Protein AF-A0A1J5RLC5-F1 (afdb_monomer)

Foldseek 3Di:
DLLVVLLPDDLVVLVVLCVPPVCCPPPNNVSSVVNNVVVVVVVDPPDDDDDPPDD

Secondary structure (DSSP, 8-state):
-HHHHHHTS-HHHHHHHHH-GGGTTSHHHHHHHHHHHHHHHHHS-S---------

Sequence (55 aa):
MLKEWVRNLPLEQLRRIVADTSACHHAVWRLAYTELDRRRLEDVPLGGLRIKMVS

Structure (mmCIF, N/CA/C/O backbone):
data_AF-A0A1J5RLC5-F1
#
_entry.id   AF-A0A1J5RLC5-F1
#
loop_
_atom_site.group_PDB
_atom_site.id
_atom_site.type_symbol
_atom_site.label_atom_id
_atom_site.label_alt_id
_atom_site.label_comp_id
_atom_site.label_asym_id
_atom_site.label_entity_id
_atom_site.label_seq_id
_atom_site.pdbx_PDB_ins_code
_atom_site.Cartn_x
_atom_site.Cartn_y
_atom_site.Cartn_z
_atom_site.occupancy
_atom_site.B_iso_or_equiv
_atom_site.auth_seq_id
_atom_site.auth_comp_id
_atom_site.auth_asym_id
_atom_site.auth_atom_id
_atom_site.pdbx_PDB_model_num
ATOM 1 N N . MET A 1 1 ? 3.081 10.956 7.232 1.00 80.50 1 MET A N 1
ATOM 2 C CA . MET A 1 1 ? 2.728 11.468 5.886 1.00 80.50 1 MET A CA 1
ATOM 3 C C . MET A 1 1 ? 2.444 10.377 4.849 1.00 80.50 1 MET A C 1
ATOM 5 O O . MET A 1 1 ? 1.272 10.121 4.626 1.00 80.50 1 MET A O 1
ATOM 9 N N . LEU A 1 2 ? 3.423 9.689 4.232 1.00 84.19 2 LEU A N 1
ATOM 10 C CA . LEU A 1 2 ? 3.118 8.764 3.110 1.00 84.19 2 LEU A CA 1
ATOM 11 C C . LEU A 1 2 ? 2.237 7.561 3.506 1.00 84.19 2 LEU A C 1
ATOM 13 O O . LEU A 1 2 ? 1.304 7.215 2.792 1.00 84.19 2 LEU A O 1
ATOM 17 N N . LYS A 1 3 ? 2.498 6.947 4.667 1.00 83.12 3 LYS A N 1
ATOM 18 C CA . LYS A 1 3 ? 1.698 5.815 5.176 1.00 83.12 3 LYS A CA 1
ATOM 19 C C . LYS A 1 3 ? 0.240 6.197 5.442 1.00 83.12 3 LYS A C 1
ATOM 21 O O . LYS A 1 3 ? -0.660 5.424 5.145 1.00 83.12 3 LYS A O 1
ATOM 26 N N . GLU A 1 4 ? 0.018 7.382 6.001 1.00 88.06 4 GLU A N 1
ATOM 27 C CA . GLU A 1 4 ? -1.321 7.897 6.312 1.00 88.06 4 GLU A CA 1
ATOM 28 C C . GLU A 1 4 ? -2.085 8.244 5.039 1.00 88.06 4 GLU A C 1
ATOM 30 O O . GLU A 1 4 ? -3.263 7.928 4.926 1.00 88.06 4 GLU A O 1
ATOM 35 N N . TRP A 1 5 ? -1.393 8.808 4.048 1.00 89.81 5 TRP A N 1
ATOM 36 C CA . TRP A 1 5 ? -1.977 9.045 2.735 1.00 89.81 5 TRP A CA 1
ATOM 37 C C . TRP A 1 5 ? -2.464 7.739 2.094 1.00 89.81 5 TRP A C 1
ATOM 39 O O . TRP A 1 5 ? -3.624 7.659 1.706 1.00 89.81 5 TRP A O 1
ATOM 49 N N . VAL A 1 6 ? -1.633 6.686 2.077 1.00 87.62 6 VAL A N 1
ATOM 50 C CA . VAL A 1 6 ? -2.026 5.365 1.548 1.00 87.62 6 VAL A CA 1
ATOM 51 C C . VAL A 1 6 ? -3.207 4.768 2.324 1.00 87.62 6 VAL A C 1
ATOM 53 O O . VAL A 1 6 ? -4.123 4.223 1.714 1.00 87.62 6 VAL A O 1
ATOM 56 N N . ARG A 1 7 ? -3.236 4.912 3.656 1.00 87.75 7 ARG A N 1
ATOM 57 C CA . ARG A 1 7 ? -4.360 4.461 4.498 1.00 87.75 7 ARG A CA 1
ATOM 58 C C . ARG A 1 7 ? -5.674 5.172 4.199 1.00 87.75 7 ARG A C 1
ATOM 60 O O . ARG A 1 7 ? -6.721 4.574 4.406 1.00 87.75 7 ARG A O 1
ATOM 67 N N . ASN A 1 8 ? -5.632 6.403 3.704 1.00 91.31 8 ASN A N 1
ATOM 68 C CA . ASN A 1 8 ? -6.830 7.160 3.342 1.00 91.31 8 ASN A CA 1
ATOM 69 C C . ASN A 1 8 ? -7.282 6.917 1.895 1.00 91.31 8 ASN A C 1
ATOM 71 O O . ASN A 1 8 ? -8.333 7.412 1.496 1.00 91.31 8 ASN A O 1
ATOM 75 N N . LEU A 1 9 ? -6.527 6.150 1.099 1.00 88.31 9 LEU A N 1
ATOM 76 C CA . LEU A 1 9 ? -6.932 5.840 -0.268 1.00 88.31 9 LEU A CA 1
ATOM 77 C C . LEU A 1 9 ? -8.130 4.879 -0.306 1.00 88.31 9 LEU A C 1
ATOM 79 O O . LEU A 1 9 ? -8.224 3.952 0.513 1.00 88.31 9 LEU A O 1
ATOM 83 N N . PRO A 1 10 ? -9.027 5.034 -1.293 1.00 90.56 10 PRO A N 1
ATOM 84 C CA . PRO A 1 10 ? -10.091 4.073 -1.537 1.00 90.56 10 PRO A CA 1
ATOM 85 C C . PRO A 1 10 ? -9.525 2.736 -2.041 1.00 90.56 10 PRO A C 1
ATOM 87 O O . PRO A 1 10 ? -8.481 2.676 -2.696 1.00 90.56 10 PRO A O 1
ATOM 90 N N . LEU A 1 11 ? -10.247 1.647 -1.755 1.00 87.81 11 LEU A N 1
ATOM 91 C CA . LEU A 1 11 ? -9.858 0.276 -2.119 1.00 87.81 11 LEU A CA 1
ATOM 92 C C . LEU A 1 11 ? -9.582 0.111 -3.619 1.00 87.81 11 LEU A C 1
ATOM 94 O O . LEU A 1 11 ? -8.619 -0.554 -3.994 1.00 87.81 11 LEU A O 1
ATOM 98 N N . GLU A 1 12 ? -10.387 0.734 -4.479 1.00 89.75 12 GLU A N 1
ATOM 99 C CA . GLU A 1 12 ? -10.183 0.684 -5.932 1.00 89.75 12 GLU A CA 1
ATOM 100 C C . GLU A 1 12 ? -8.844 1.289 -6.358 1.00 89.75 12 GLU A C 1
ATOM 102 O O . GLU A 1 12 ? -8.167 0.755 -7.235 1.00 89.75 12 GLU A O 1
ATOM 107 N N . GLN A 1 13 ? -8.424 2.375 -5.712 1.00 89.00 13 GLN A N 1
ATOM 108 C CA . GLN A 1 13 ? -7.167 3.039 -6.036 1.00 89.00 13 GLN A CA 1
ATOM 109 C C . GLN A 1 13 ? -5.968 2.237 -5.520 1.00 89.00 13 GLN A C 1
ATOM 111 O O . GLN A 1 13 ? -4.980 2.101 -6.237 1.00 89.00 13 GLN A O 1
ATOM 116 N N . LEU A 1 14 ? -6.083 1.618 -4.339 1.00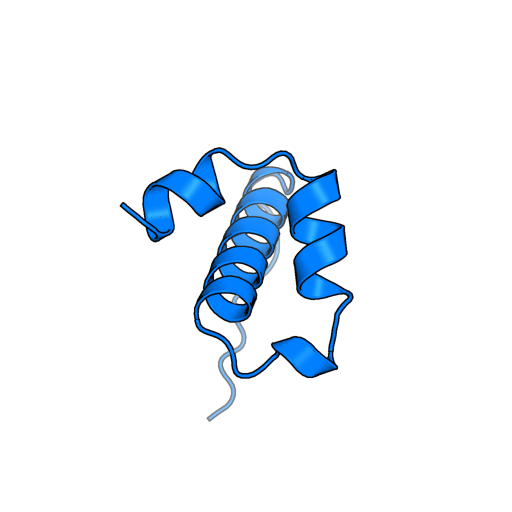 88.38 14 LEU A N 1
ATOM 117 C CA . LEU A 1 14 ? -5.093 0.653 -3.848 1.00 88.38 14 LEU A CA 1
ATOM 118 C C . LEU A 1 14 ? -4.942 -0.536 -4.810 1.00 88.38 14 LEU A C 1
ATOM 120 O O . LEU A 1 14 ? -3.820 -0.906 -5.144 1.00 88.38 14 LEU A O 1
ATOM 124 N N . ARG A 1 15 ? -6.056 -1.082 -5.323 1.00 88.75 15 ARG A N 1
ATOM 125 C CA . ARG A 1 15 ? -6.042 -2.161 -6.328 1.00 88.75 15 ARG A CA 1
ATOM 126 C C . ARG A 1 15 ? -5.319 -1.744 -7.604 1.00 88.75 15 ARG A C 1
ATOM 128 O O . ARG A 1 15 ? -4.514 -2.517 -8.106 1.00 88.75 15 ARG A O 1
ATOM 135 N N . ARG A 1 16 ? -5.564 -0.528 -8.103 1.00 89.50 16 ARG A N 1
ATOM 136 C CA . ARG A 1 16 ? -4.880 0.001 -9.297 1.00 89.50 16 ARG A CA 1
ATOM 137 C C . ARG A 1 16 ? -3.374 0.153 -9.085 1.00 89.50 16 ARG A C 1
ATOM 139 O O . ARG A 1 16 ? -2.614 -0.235 -9.960 1.00 89.50 16 ARG A O 1
ATOM 146 N N . ILE A 1 17 ? -2.949 0.665 -7.928 1.00 87.00 17 ILE A N 1
ATOM 147 C CA . ILE A 1 17 ? -1.522 0.812 -7.595 1.00 87.00 17 ILE A CA 1
ATOM 148 C C . ILE A 1 17 ? -0.843 -0.559 -7.524 1.00 87.00 17 ILE A C 1
ATOM 150 O O . ILE A 1 17 ? 0.237 -0.734 -8.073 1.00 87.00 17 ILE A O 1
ATOM 154 N N . VAL A 1 18 ? -1.476 -1.533 -6.866 1.00 87.62 18 VAL A N 1
ATOM 155 C CA . VAL A 1 18 ? -0.919 -2.886 -6.717 1.00 87.62 18 VAL A CA 1
ATOM 156 C C . VAL A 1 18 ? -0.905 -3.652 -8.046 1.00 87.62 18 VAL A C 1
ATOM 158 O O . VAL A 1 18 ? 0.008 -4.441 -8.279 1.00 87.62 18 VAL A O 1
ATOM 161 N N . ALA A 1 19 ? -1.876 -3.403 -8.931 1.00 88.38 19 ALA A N 1
ATOM 162 C CA . ALA A 1 19 ? -1.937 -4.009 -10.262 1.00 88.38 19 ALA A CA 1
ATOM 163 C C . ALA A 1 19 ? -0.799 -3.554 -11.193 1.00 88.38 19 ALA A C 1
ATOM 165 O O . ALA A 1 19 ? -0.484 -4.259 -12.150 1.00 88.38 19 ALA A O 1
ATOM 166 N N . ASP A 1 20 ? -0.162 -2.414 -10.913 1.00 87.19 20 ASP A N 1
ATOM 167 C CA . ASP A 1 20 ? 1.033 -1.984 -11.632 1.00 87.19 20 ASP A CA 1
ATOM 168 C C . ASP A 1 20 ? 2.271 -2.728 -11.106 1.00 87.19 20 ASP A C 1
ATOM 170 O O . ASP A 1 20 ? 2.925 -2.331 -10.138 1.00 87.19 20 ASP A O 1
ATOM 174 N N . THR A 1 21 ? 2.602 -3.840 -11.762 1.00 75.25 21 THR A N 1
ATOM 175 C CA . THR A 1 21 ? 3.773 -4.663 -11.438 1.00 75.25 21 THR A CA 1
ATOM 176 C C . THR A 1 21 ? 5.097 -3.967 -11.736 1.00 75.25 21 THR A C 1
ATOM 178 O O . THR A 1 21 ? 6.108 -4.324 -11.135 1.00 75.25 21 THR A O 1
ATOM 181 N N . SER A 1 22 ? 5.118 -2.954 -12.605 1.00 80.12 22 SER A N 1
ATOM 182 C CA . SER A 1 22 ? 6.328 -2.164 -12.871 1.00 80.12 22 SER A CA 1
ATOM 183 C C . SER A 1 22 ? 6.690 -1.291 -11.668 1.00 80.12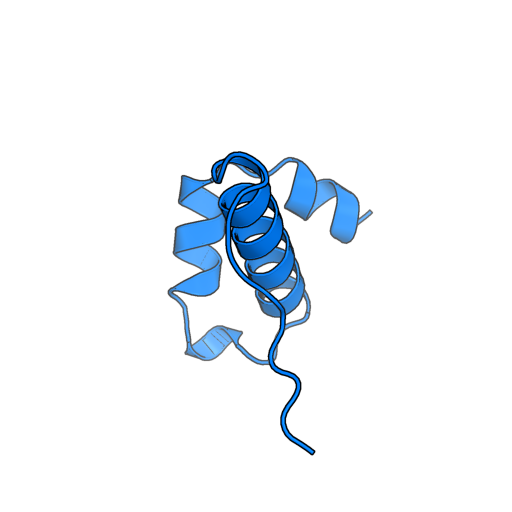 22 SER A C 1
ATOM 185 O O . SER A 1 22 ? 7.861 -1.005 -11.425 1.00 80.12 22 SER A O 1
ATOM 187 N N . ALA A 1 23 ? 5.694 -0.927 -10.856 1.00 78.19 23 ALA A N 1
ATOM 188 C CA . ALA A 1 23 ? 5.874 -0.169 -9.629 1.00 78.19 23 ALA A CA 1
ATOM 189 C C . ALA A 1 23 ? 6.212 -1.038 -8.399 1.00 78.19 23 ALA A C 1
ATOM 191 O O . ALA A 1 23 ? 6.369 -0.485 -7.309 1.00 78.19 23 ALA A O 1
ATOM 192 N N . CYS A 1 24 ? 6.368 -2.364 -8.526 1.00 75.25 24 CYS A N 1
ATOM 193 C CA . CYS A 1 24 ? 6.464 -3.275 -7.373 1.00 75.25 24 CYS A CA 1
ATOM 194 C C . CYS A 1 24 ? 7.630 -2.987 -6.405 1.00 75.25 24 CYS A C 1
ATOM 196 O O . CYS A 1 24 ? 7.529 -3.230 -5.200 1.00 75.25 24 CYS A O 1
ATOM 198 N N . HIS A 1 25 ? 8.717 -2.387 -6.895 1.00 79.62 25 HIS A N 1
ATOM 199 C CA . HIS A 1 25 ? 9.867 -1.995 -6.075 1.00 79.62 25 HIS A CA 1
ATOM 200 C C . HIS A 1 25 ? 9.673 -0.655 -5.338 1.00 79.62 25 HIS A C 1
ATOM 202 O O . HIS A 1 25 ? 10.419 -0.335 -4.404 1.00 79.62 25 HIS A O 1
ATOM 208 N N . HIS A 1 26 ? 8.654 0.131 -5.699 1.00 85.75 26 HIS A N 1
ATOM 209 C CA . HIS A 1 26 ? 8.405 1.435 -5.096 1.00 85.75 26 HIS A CA 1
ATOM 210 C C . HIS A 1 26 ? 7.821 1.314 -3.684 1.00 85.75 26 HIS A C 1
ATOM 212 O O . HIS A 1 26 ? 7.009 0.444 -3.365 1.00 85.75 26 HIS A O 1
ATOM 218 N N . ALA A 1 27 ? 8.209 2.248 -2.812 1.00 85.94 27 ALA A N 1
ATOM 219 C CA . ALA A 1 27 ? 7.698 2.317 -1.443 1.00 85.94 27 ALA A CA 1
ATOM 220 C C . ALA A 1 27 ? 6.166 2.473 -1.396 1.00 85.94 27 ALA A C 1
ATOM 222 O O . ALA A 1 27 ? 5.521 1.904 -0.521 1.00 85.94 27 ALA A O 1
ATOM 223 N N . VAL A 1 28 ? 5.583 3.194 -2.362 1.00 86.38 28 VAL A N 1
ATOM 224 C CA . VAL A 1 28 ? 4.127 3.375 -2.485 1.00 86.38 28 VAL A CA 1
ATOM 225 C C . VAL A 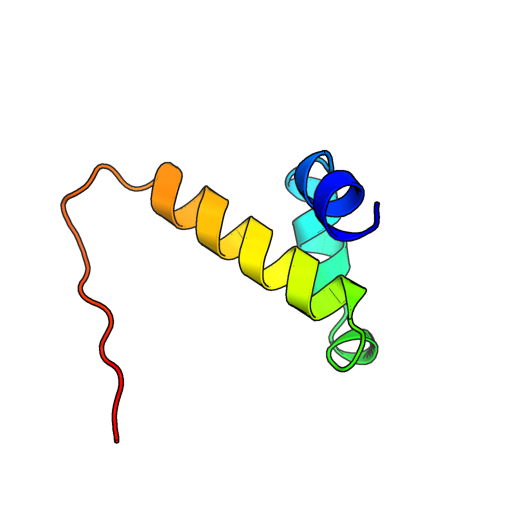1 28 ? 3.425 2.051 -2.777 1.00 86.38 28 VAL A C 1
ATOM 227 O O . VAL A 1 28 ? 2.420 1.757 -2.138 1.00 86.38 28 VAL A O 1
ATOM 230 N N . TRP A 1 29 ? 3.978 1.227 -3.672 1.00 91.19 29 TRP A N 1
ATOM 231 C CA . TRP A 1 29 ? 3.409 -0.078 -4.009 1.00 91.19 29 TRP A CA 1
ATOM 232 C C . TRP A 1 29 ? 3.412 -1.013 -2.803 1.00 91.19 29 TRP A C 1
ATOM 234 O O . TRP A 1 29 ? 2.377 -1.577 -2.463 1.00 91.19 29 TRP A O 1
ATOM 244 N N . ARG A 1 30 ? 4.539 -1.099 -2.081 1.00 88.31 30 ARG A N 1
ATOM 245 C CA . ARG A 1 30 ? 4.635 -1.920 -0.861 1.00 88.31 30 ARG A CA 1
ATOM 246 C C . ARG A 1 30 ? 3.626 -1.490 0.199 1.00 88.31 30 ARG A C 1
ATOM 248 O O . ARG A 1 30 ? 2.965 -2.335 0.789 1.00 88.31 30 ARG A O 1
ATOM 255 N N . LEU A 1 31 ? 3.477 -0.183 0.415 1.00 90.75 31 LEU A N 1
ATOM 256 C CA . LEU A 1 31 ? 2.492 0.344 1.361 1.00 90.75 31 LEU A CA 1
ATOM 257 C C . LEU A 1 31 ? 1.055 0.065 0.910 1.00 90.75 31 LEU A C 1
ATOM 259 O O . LEU A 1 31 ? 0.232 -0.308 1.742 1.00 90.75 31 LEU A O 1
ATOM 263 N N . ALA A 1 32 ? 0.756 0.223 -0.381 1.00 89.75 32 ALA A N 1
ATOM 264 C CA . ALA A 1 32 ? -0.567 -0.052 -0.928 1.00 89.75 32 ALA A CA 1
ATOM 265 C C . ALA A 1 32 ? -0.919 -1.543 -0.836 1.00 89.75 32 ALA A C 1
ATOM 267 O O . ALA A 1 32 ? -2.038 -1.878 -0.457 1.00 89.75 32 ALA A O 1
ATOM 268 N N . TYR A 1 33 ? 0.048 -2.424 -1.101 1.00 87.75 33 TYR A N 1
ATOM 269 C CA . TYR A 1 33 ? -0.089 -3.869 -0.942 1.00 87.75 33 TYR A CA 1
ATOM 270 C C . TYR A 1 33 ? -0.3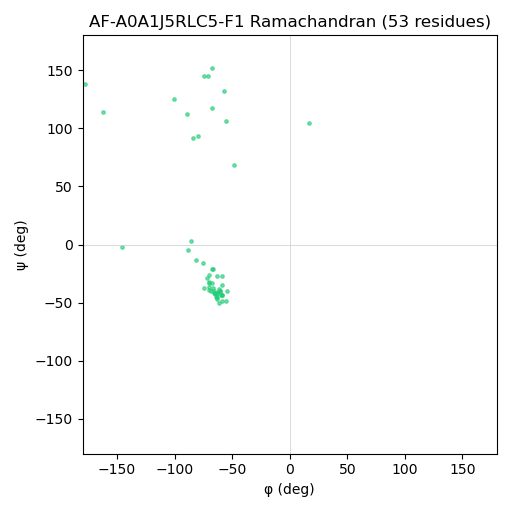77 -4.248 0.513 1.00 87.75 33 TYR A C 1
ATOM 272 O O . TYR A 1 33 ? -1.358 -4.935 0.782 1.00 87.75 33 TYR A O 1
ATOM 280 N N . THR A 1 34 ? 0.419 -3.747 1.464 1.00 90.12 34 THR A N 1
ATOM 281 C CA . THR A 1 34 ? 0.202 -4.003 2.897 1.00 90.12 34 THR A CA 1
ATOM 282 C C . THR A 1 34 ? -1.155 -3.490 3.378 1.00 90.12 34 THR A C 1
ATOM 284 O O . THR A 1 34 ? -1.818 -4.161 4.160 1.00 90.12 34 THR A O 1
ATOM 287 N N . GLU A 1 35 ? -1.592 -2.315 2.924 1.00 89.75 35 GLU A N 1
ATOM 288 C CA . GLU A 1 35 ? -2.892 -1.763 3.316 1.00 89.75 35 GLU A CA 1
ATOM 289 C C . GLU A 1 35 ? -4.062 -2.546 2.703 1.00 89.75 35 GLU A C 1
ATOM 291 O O . GLU A 1 35 ? -5.080 -2.756 3.360 1.00 89.75 35 GLU A O 1
ATOM 296 N N . LEU A 1 36 ? -3.917 -3.019 1.464 1.00 88.69 36 LEU A N 1
ATOM 297 C CA . LEU A 1 36 ? -4.919 -3.843 0.795 1.00 88.69 36 LEU A CA 1
ATOM 298 C C . LEU A 1 36 ? -5.040 -5.232 1.439 1.00 88.69 36 LEU A C 1
ATOM 300 O O . LEU A 1 36 ? -6.155 -5.717 1.623 1.00 88.69 36 LEU A O 1
ATOM 304 N N . ASP A 1 37 ? -3.915 -5.833 1.829 1.00 88.06 37 ASP A N 1
ATOM 305 C CA . ASP A 1 37 ? -3.873 -7.084 2.592 1.00 88.06 37 ASP A CA 1
ATOM 306 C C . ASP A 1 37 ? -4.514 -6.919 3.979 1.00 88.06 37 ASP A C 1
ATOM 308 O O . ASP A 1 37 ? -5.397 -7.690 4.350 1.00 88.06 37 ASP A O 1
ATOM 312 N N . ARG A 1 38 ? -4.185 -5.831 4.692 1.00 87.12 38 ARG A N 1
ATOM 313 C CA . ARG A 1 38 ? -4.799 -5.479 5.982 1.00 87.12 38 ARG A CA 1
ATOM 314 C C . ARG A 1 38 ? -6.322 -5.378 5.880 1.00 87.12 38 ARG A C 1
ATOM 316 O O . ARG A 1 38 ? -7.023 -5.989 6.676 1.00 87.12 38 ARG A O 1
ATOM 323 N N . ARG A 1 39 ? -6.838 -4.655 4.880 1.00 86.69 39 ARG A N 1
ATOM 324 C CA . ARG A 1 39 ? -8.289 -4.497 4.674 1.00 86.69 39 ARG A CA 1
ATOM 325 C C . ARG A 1 39 ? -8.972 -5.799 4.268 1.00 86.69 39 ARG A C 1
ATOM 327 O O . ARG A 1 39 ? -10.112 -6.026 4.649 1.00 86.69 39 ARG A O 1
ATOM 334 N N . ARG A 1 40 ? -8.285 -6.661 3.515 1.00 81.06 40 ARG A N 1
ATOM 335 C CA . ARG A 1 40 ? -8.788 -7.995 3.171 1.00 81.06 40 ARG A CA 1
ATOM 336 C C . ARG A 1 40 ? -8.884 -8.891 4.406 1.00 81.06 40 ARG A C 1
ATOM 338 O O . ARG A 1 40 ? -9.831 -9.654 4.503 1.00 81.06 40 ARG A O 1
ATOM 345 N N . LEU A 1 41 ? -7.930 -8.793 5.333 1.00 67.56 41 LEU A N 1
ATOM 346 C CA . LEU A 1 41 ? -7.962 -9.519 6.605 1.00 67.56 41 LEU A CA 1
ATOM 347 C C . LEU A 1 41 ? -9.041 -8.991 7.557 1.00 67.56 41 LEU A C 1
ATOM 349 O O . LEU A 1 41 ? -9.618 -9.782 8.289 1.00 67.56 41 LEU A O 1
ATOM 353 N N . GLU A 1 42 ? -9.334 -7.689 7.541 1.00 64.31 42 GLU A N 1
ATOM 354 C CA . GLU A 1 42 ? -10.433 -7.106 8.329 1.00 64.31 42 GLU A CA 1
ATOM 355 C C . GLU A 1 42 ? -11.822 -7.478 7.784 1.00 64.31 42 GLU A C 1
ATOM 357 O O . GLU A 1 42 ? -12.770 -7.585 8.557 1.00 64.31 42 GLU A O 1
ATOM 362 N N . ASP A 1 43 ? -11.936 -7.717 6.475 1.00 59.06 43 ASP A N 1
ATOM 363 C CA . ASP A 1 43 ? -13.159 -8.221 5.830 1.00 59.06 43 ASP A CA 1
ATOM 364 C C . ASP A 1 43 ? -13.386 -9.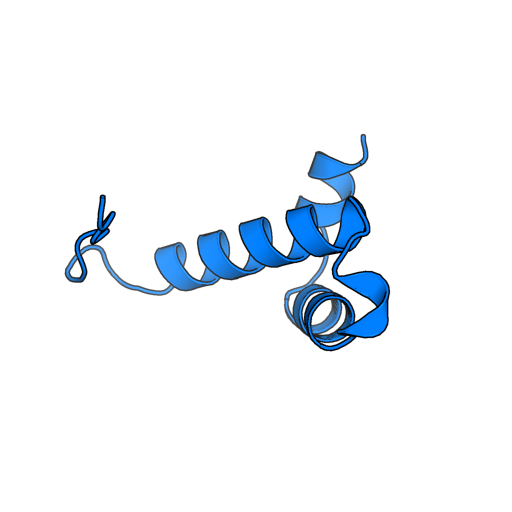725 6.092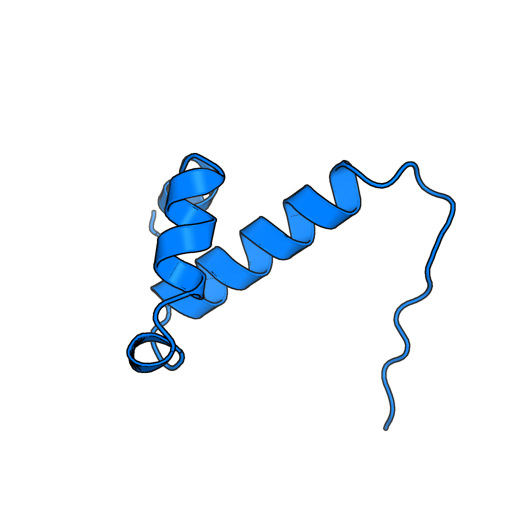 1.00 59.06 43 ASP A C 1
ATOM 366 O O . ASP A 1 43 ? -14.491 -10.242 5.934 1.00 59.06 43 ASP A O 1
ATOM 370 N N . VAL A 1 44 ? -12.350 -10.442 6.545 1.00 50.19 44 VAL A N 1
ATOM 371 C CA . VAL A 1 44 ? -12.464 -11.835 6.979 1.00 50.19 44 VAL A CA 1
ATOM 372 C C . VAL A 1 44 ? -12.804 -11.850 8.476 1.00 50.19 44 VAL A C 1
ATOM 374 O O . VAL A 1 44 ? -11.956 -11.492 9.296 1.00 50.19 44 VAL A O 1
ATOM 377 N N . PRO A 1 45 ? -14.010 -12.292 8.892 1.00 45.94 45 PRO A N 1
ATOM 378 C CA . PRO A 1 45 ? -14.296 -12.488 10.309 1.00 45.94 45 PRO A CA 1
ATOM 379 C C . PRO A 1 45 ? -13.261 -13.461 10.881 1.00 45.94 45 PRO A C 1
ATOM 381 O O . PRO A 1 45 ? -12.983 -14.484 10.261 1.00 45.94 45 PRO A O 1
ATOM 384 N N . LEU A 1 46 ? -12.677 -13.10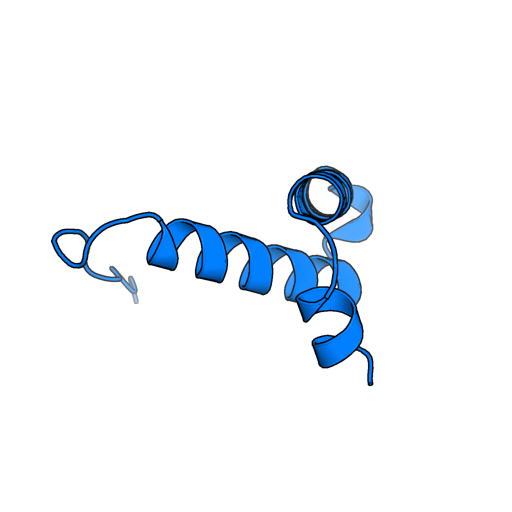4 12.032 1.00 50.59 46 LEU A N 1
ATOM 385 C CA . LEU A 1 46 ? -11.571 -13.752 12.762 1.00 50.59 46 LEU A CA 1
ATOM 386 C C . LEU A 1 46 ? -11.734 -15.283 12.963 1.00 50.59 46 LEU A C 1
ATOM 388 O O . LEU A 1 46 ? -11.907 -15.761 14.080 1.00 50.59 46 LEU A O 1
ATOM 392 N N . GLY A 1 47 ? -11.663 -16.063 11.883 1.00 46.34 47 GLY A N 1
ATOM 393 C CA . GLY A 1 47 ? -11.941 -17.504 11.854 1.00 46.34 47 GLY A CA 1
ATOM 394 C C . GLY A 1 47 ? -11.074 -18.311 10.879 1.00 46.34 47 GLY A C 1
ATOM 395 O O . GLY A 1 47 ? -11.158 -19.534 10.848 1.00 46.34 47 GLY A O 1
ATOM 396 N N . GLY A 1 48 ? -10.192 -17.671 10.113 1.00 45.53 48 GLY A N 1
ATOM 397 C CA . GLY A 1 48 ? -9.193 -18.340 9.275 1.00 45.53 48 GLY A CA 1
ATOM 398 C C . GLY A 1 48 ? -8.326 -17.280 8.598 1.00 45.53 48 GLY A C 1
ATOM 399 O O . GLY A 1 48 ? -8.835 -16.266 8.166 1.00 45.53 48 GLY A O 1
ATOM 400 N N . LEU A 1 49 ? -7.014 -17.378 8.466 1.00 49.50 49 LEU A N 1
ATOM 401 C CA . LEU A 1 49 ? -6.170 -18.548 8.488 1.00 49.50 49 LEU A CA 1
ATOM 402 C C . LEU A 1 49 ? -4.734 -18.056 8.749 1.00 49.50 49 LEU A C 1
ATOM 404 O O . LEU A 1 49 ? -4.148 -17.340 7.947 1.00 49.50 49 LEU A O 1
ATOM 408 N N . ARG A 1 50 ? -4.208 -18.429 9.917 1.00 46.56 50 ARG A N 1
ATOM 409 C CA . ARG A 1 50 ? -2.825 -18.840 10.213 1.00 46.56 50 ARG A CA 1
ATOM 410 C C . ARG A 1 50 ? -1.762 -18.478 9.154 1.00 46.56 50 ARG A C 1
ATOM 412 O O . ARG A 1 50 ? -1.606 -19.169 8.150 1.00 46.56 50 ARG A O 1
ATOM 419 N N . ILE A 1 51 ? -0.957 -17.462 9.465 1.00 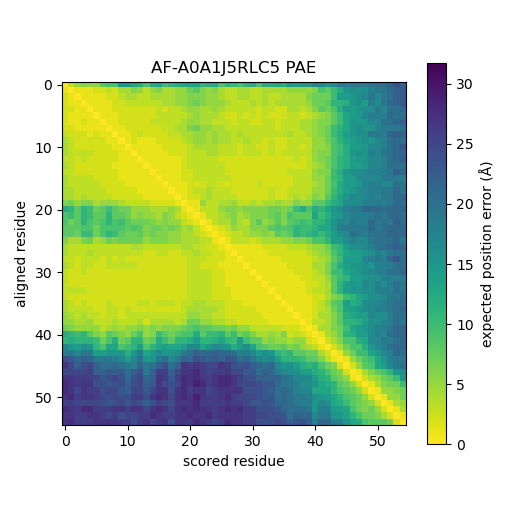49.38 51 ILE A N 1
ATOM 420 C CA . ILE A 1 51 ? 0.298 -17.122 8.782 1.00 49.38 51 ILE A CA 1
ATOM 421 C C . ILE A 1 51 ? 1.216 -18.358 8.797 1.00 49.38 51 ILE A C 1
ATOM 423 O O . ILE A 1 51 ? 1.765 -18.718 9.838 1.00 49.38 51 ILE A O 1
ATOM 427 N N . LYS A 1 52 ? 1.385 -19.030 7.652 1.00 46.56 52 LYS A N 1
ATOM 428 C CA . LYS A 1 52 ? 2.527 -19.924 7.420 1.00 46.56 52 LYS A CA 1
ATOM 429 C C . LYS A 1 52 ? 3.699 -19.057 6.955 1.00 46.56 52 LYS A C 1
ATOM 431 O O . LYS A 1 52 ? 3.852 -18.807 5.765 1.00 46.56 52 LYS A O 1
ATOM 436 N N . MET A 1 53 ? 4.514 -18.596 7.903 1.00 44.22 53 MET A N 1
ATOM 437 C CA . MET A 1 53 ? 5.928 -18.335 7.623 1.00 44.22 53 MET A CA 1
ATOM 438 C C . MET A 1 53 ? 6.572 -19.697 7.358 1.00 44.22 53 MET A C 1
ATOM 440 O O . MET A 1 53 ? 6.541 -20.563 8.231 1.00 44.22 53 MET A O 1
ATOM 444 N N . VAL A 1 54 ? 7.090 -19.906 6.152 1.00 51.12 54 VAL A N 1
ATOM 445 C CA . VAL A 1 54 ? 7.987 -21.028 5.863 1.00 51.12 54 VAL A CA 1
ATOM 446 C C . VAL A 1 54 ? 9.404 -20.468 5.875 1.00 51.12 54 VAL A C 1
ATOM 448 O O . VAL A 1 54 ? 9.667 -19.449 5.235 1.00 51.12 54 VAL A O 1
ATOM 451 N N . SER A 1 55 ? 10.221 -21.10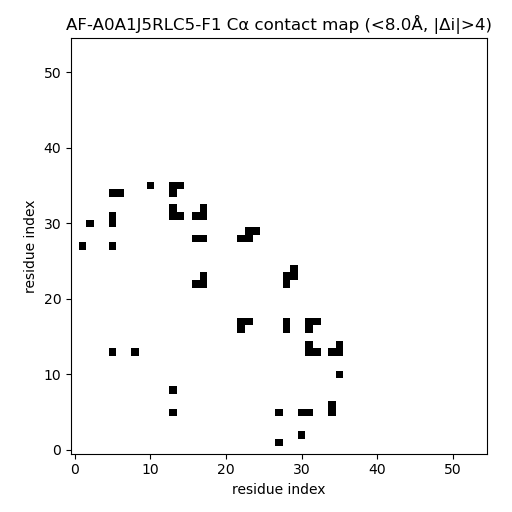6 6.714 1.00 48.66 55 SER A N 1
ATOM 452 C CA . SER A 1 55 ? 11.654 -20.908 6.937 1.00 48.66 55 SER A CA 1
ATOM 453 C C . SER A 1 55 ? 12.508 -21.201 5.712 1.00 48.66 55 SER A C 1
ATOM 455 O O . SER A 1 55 ? 12.054 -21.994 4.856 1.00 48.66 55 SER A O 1
#

pLDDT: mean 76.83, std 16.57, range [44.22, 91.31]

Organism: NCBI:txid410659

Radius of gyration: 12.6 Å; Cα contacts (8 Å, |Δi|>4): 28; chains: 1; bounding box: 26×32×26 Å

Solvent-accessible surface area (backbone atoms only — not comparable to full-atom values): 3465 Å² total; per-residue (Å²): 108,73,70,57,54,55,72,69,51,54,70,70,57,35,51,56,50,51,68,38,67,88,43,56,86,38,71,66,27,50,50,28,44,54,52,51,50,51,53,54,54,69,72,40,72,100,78,75,77,83,87,79,81,78,133

Mean predicted aligned error: 9.31 Å